Protein AF-A0A0G1S590-F1 (afdb_monomer)

Radius of gyration: 25.05 Å; Cα contacts (8 Å, |Δi|>4): 47; chains: 1; bounding box: 56×20×72 Å

InterPro domains:
  IPR013249 RNA polymerase sigma factor 70, region 4 type 2 [PF08281] (38-86)
  IPR013324 RNA polymerase sigma factor, region 3/4-like [SSF88659] (8-95)
  IPR014284 RNA polymerase sigma-70-like domain [TIGR02937] (15-93)
  IPR036388 Winged helix-like DNA-binding domain superfamily [G3DSA:1.10.10.10] (7-94)

Nearest PDB structures (foldseek):
  3hug-assembly6_A  TM=9.167E-01  e=1.338E-03  Mycobacterium tuberculosis H37Rv
  8z6g-assembly3_F  TM=8.440E-01  e=7.889E-04  Pseudomonas aeruginosa
  3hug-assembly6_K  TM=9.216E-01  e=1.794E-03  Mycobacterium tuberculosis H37Rv
  3hug-assembly4_M  TM=8.611E-01  e=1.596E-03  Mycobacterium tuberculosis H37Rv
  6kon-assembly1_F  TM=5.807E-01  e=4.329E-03  Mycobacterium tuberculosis H37Rv

pLDDT: mean 7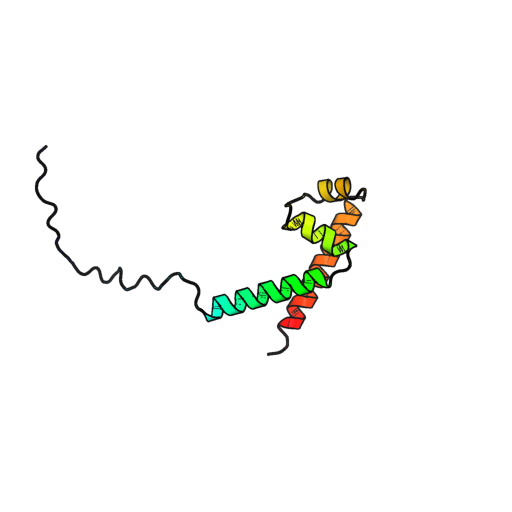8.67, std 21.0, range [36.34, 98.19]

Structure (mmCIF, N/CA/C/O backbone):
data_AF-A0A0G1S590-F1
#
_entry.id   AF-A0A0G1S590-F1
#
loop_
_atom_site.group_PDB
_atom_site.id
_atom_site.type_symbol
_atom_site.label_atom_id
_atom_site.label_alt_id
_atom_site.label_comp_id
_atom_site.label_asym_id
_atom_site.label_entity_id
_atom_site.label_seq_id
_atom_site.pdbx_PDB_ins_code
_atom_site.Cartn_x
_atom_site.Cartn_y
_atom_site.Cartn_z
_atom_site.occupancy
_atom_site.B_iso_or_equiv
_atom_site.auth_seq_id
_atom_site.auth_comp_id
_atom_site.auth_asym_id
_atom_site.auth_atom_id
_atom_site.pdbx_PDB_model_num
ATOM 1 N N . MET A 1 1 ? -34.871 -11.242 -53.975 1.00 44.28 1 MET A N 1
ATOM 2 C CA . MET A 1 1 ? -33.703 -12.148 -54.026 1.00 44.28 1 MET A CA 1
ATOM 3 C C . MET A 1 1 ? -33.570 -12.660 -55.448 1.00 44.28 1 MET A C 1
ATOM 5 O O . MET A 1 1 ? -34.558 -13.173 -55.960 1.00 44.28 1 MET A O 1
ATOM 9 N N . PRO A 1 2 ? -32.424 -12.416 -56.100 1.00 42.44 2 PRO A N 1
ATOM 10 C CA . PRO A 1 2 ? -31.388 -13.449 -56.113 1.00 42.44 2 PRO A CA 1
ATOM 11 C C . PRO A 1 2 ? -29.983 -12.915 -55.785 1.00 42.44 2 PRO A C 1
ATOM 13 O O . PRO A 1 2 ? -29.614 -11.802 -56.145 1.00 42.44 2 PRO A O 1
ATOM 16 N N . PHE A 1 3 ? -29.219 -13.751 -55.086 1.00 47.12 3 PHE A N 1
ATOM 17 C CA . PHE A 1 3 ? -27.796 -13.591 -54.808 1.00 47.12 3 PHE A CA 1
ATOM 18 C C . PHE A 1 3 ? -26.987 -13.958 -56.057 1.00 47.12 3 PHE A C 1
ATOM 20 O O . PHE A 1 3 ? -27.242 -14.998 -56.665 1.00 47.12 3 PHE A O 1
ATOM 27 N N . SER A 1 4 ? -25.997 -13.153 -56.437 1.00 49.03 4 SER A N 1
ATOM 28 C CA . SER A 1 4 ? -24.989 -13.552 -57.423 1.00 49.03 4 SER A CA 1
ATOM 29 C C . SER A 1 4 ? -23.672 -12.826 -57.167 1.00 49.03 4 SER A C 1
ATOM 31 O O . SER A 1 4 ? -23.588 -11.615 -57.318 1.00 49.03 4 SER A O 1
ATOM 33 N N . LYS A 1 5 ? -22.680 -13.641 -56.781 1.00 46.84 5 LYS A N 1
ATOM 34 C CA . LYS A 1 5 ? -21.226 -13.436 -56.838 1.00 46.84 5 LYS A CA 1
ATOM 35 C C . LYS A 1 5 ? -20.654 -12.205 -56.129 1.00 46.84 5 LYS A C 1
ATOM 37 O O . LYS A 1 5 ? -20.511 -11.137 -56.705 1.00 46.84 5 LYS A O 1
ATOM 42 N N . PHE A 1 6 ? -20.172 -12.437 -54.909 1.00 43.62 6 PHE A N 1
ATOM 43 C CA . PHE A 1 6 ? -18.976 -11.747 -54.433 1.00 43.62 6 PHE A CA 1
ATOM 44 C C . PHE A 1 6 ? -17.796 -12.273 -55.254 1.00 43.62 6 PHE A C 1
ATOM 46 O O . PHE A 1 6 ? -17.335 -13.396 -55.048 1.00 43.62 6 PHE A O 1
ATOM 53 N N . GLU A 1 7 ? -17.387 -11.497 -56.252 1.00 47.88 7 GLU A N 1
ATOM 54 C CA . GLU A 1 7 ? -16.084 -11.654 -56.882 1.00 47.88 7 GLU A CA 1
ATOM 55 C C . GLU A 1 7 ? -15.015 -11.307 -55.847 1.00 47.88 7 GLU A C 1
ATOM 57 O O . GLU A 1 7 ? -14.955 -10.197 -55.319 1.00 47.88 7 GLU A O 1
ATOM 62 N N . ASN A 1 8 ? -14.227 -12.330 -55.525 1.00 52.91 8 ASN A N 1
ATOM 63 C CA . ASN A 1 8 ? -12.942 -12.247 -54.857 1.00 52.91 8 ASN A CA 1
ATOM 64 C C . ASN A 1 8 ? -11.990 -11.457 -55.762 1.00 52.91 8 ASN A C 1
ATOM 66 O O . ASN A 1 8 ? -11.268 -12.047 -56.560 1.00 52.91 8 ASN A O 1
ATOM 70 N N . ASP A 1 9 ? -12.056 -10.132 -55.686 1.00 43.12 9 ASP A N 1
ATOM 71 C CA . ASP A 1 9 ? -11.043 -9.258 -56.264 1.00 43.12 9 ASP A CA 1
ATOM 72 C C . ASP A 1 9 ? -10.027 -9.009 -55.146 1.00 43.12 9 ASP A C 1
ATOM 74 O O . ASP A 1 9 ? -10.201 -8.133 -54.293 1.00 43.12 9 ASP A O 1
ATOM 78 N N . GLU A 1 10 ? -9.023 -9.889 -55.118 1.00 50.97 10 GLU A N 1
ATOM 79 C CA . GLU A 1 10 ? -7.756 -9.777 -54.395 1.00 50.97 10 GLU A CA 1
ATOM 80 C C . GLU A 1 10 ? -7.086 -8.455 -54.768 1.00 50.97 10 GLU A C 1
ATOM 82 O O . GLU A 1 10 ? -6.169 -8.372 -55.579 1.00 50.97 10 GLU A O 1
ATOM 87 N N . ARG A 1 11 ? -7.590 -7.371 -54.193 1.00 42.62 11 ARG A N 1
ATOM 88 C CA . ARG 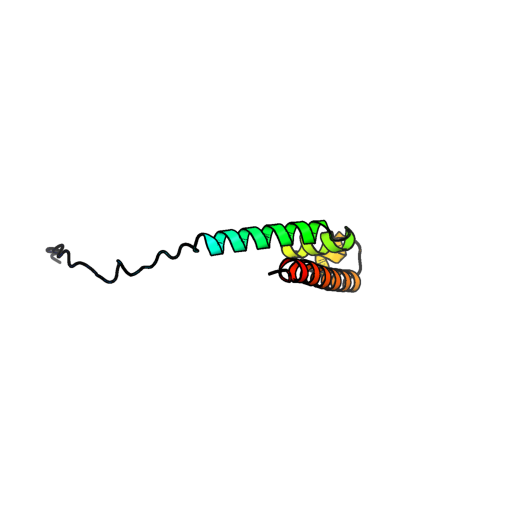A 1 11 ? -6.871 -6.115 -54.136 1.00 42.62 11 ARG A CA 1
ATOM 89 C C . ARG A 1 11 ? -6.062 -6.199 -52.872 1.00 42.62 11 ARG A C 1
ATOM 91 O O . ARG A 1 11 ? -6.624 -6.080 -51.782 1.00 42.62 11 ARG A O 1
ATOM 98 N N . ASP A 1 12 ? -4.768 -6.457 -53.060 1.00 48.59 12 ASP A N 1
ATOM 99 C CA . ASP A 1 12 ? -3.707 -6.043 -52.151 1.00 48.59 12 ASP A CA 1
ATOM 100 C C . ASP A 1 12 ? -4.205 -4.840 -51.365 1.00 48.59 12 ASP A C 1
ATOM 102 O O . ASP A 1 12 ? -4.427 -3.761 -51.919 1.00 48.59 12 ASP A O 1
ATOM 106 N N . ASN A 1 13 ? -4.517 -5.071 -50.096 1.00 45.34 13 ASN A N 1
ATOM 107 C CA . ASN A 1 13 ? -4.942 -4.024 -49.202 1.00 45.34 13 ASN A CA 1
ATOM 108 C C . ASN A 1 13 ? -3.652 -3.589 -48.504 1.00 45.34 13 ASN A C 1
ATOM 110 O O . ASN A 1 13 ? -3.318 -4.175 -47.470 1.00 45.34 13 ASN A O 1
ATOM 114 N N . PRO A 1 14 ? -2.908 -2.585 -49.020 1.00 50.34 14 PRO A N 1
ATOM 115 C CA . PRO A 1 14 ? -1.643 -2.139 -48.425 1.00 50.34 14 PRO A CA 1
ATOM 116 C C . PRO A 1 14 ? -1.860 -1.489 -47.046 1.00 50.34 14 PRO A C 1
ATOM 118 O O . PRO A 1 14 ? -0.943 -0.958 -46.437 1.00 50.34 14 PRO A O 1
ATOM 121 N N . PHE A 1 15 ? -3.101 -1.507 -46.556 1.00 40.56 15 PHE A N 1
ATOM 122 C CA . PHE A 1 15 ? -3.510 -1.087 -45.231 1.00 40.56 15 PHE A CA 1
ATOM 123 C C . PHE A 1 15 ? -3.370 -2.195 -44.172 1.00 40.56 15 PHE A C 1
ATOM 125 O O . PHE A 1 15 ? -3.331 -1.887 -42.984 1.00 40.56 15 PHE A O 1
ATOM 132 N N . LEU A 1 16 ? -3.294 -3.474 -44.572 1.00 44.56 16 LEU A N 1
ATOM 133 C CA . LEU A 1 16 ? -3.112 -4.596 -43.639 1.00 44.56 16 LEU A CA 1
ATOM 134 C C . LEU A 1 16 ? -1.636 -4.873 -43.309 1.00 44.56 16 LEU A C 1
ATOM 136 O O . LEU A 1 16 ? -1.363 -5.415 -42.243 1.00 44.56 16 LEU A O 1
ATOM 140 N N . GLU A 1 17 ? -0.689 -4.451 -44.154 1.00 47.78 17 GLU A N 1
ATOM 141 C CA . GLU A 1 17 ? 0.756 -4.536 -43.862 1.00 47.78 17 GLU A CA 1
ATOM 142 C C . GLU A 1 17 ? 1.229 -3.494 -42.836 1.00 47.78 17 GLU A C 1
ATOM 144 O O . GLU A 1 17 ? 2.258 -3.677 -42.192 1.00 47.78 17 GLU A O 1
ATOM 149 N N . THR A 1 18 ? 0.463 -2.418 -42.630 1.00 46.88 18 THR A N 1
ATOM 150 C CA . THR A 1 18 ? 0.801 -1.329 -41.696 1.00 46.88 18 THR A CA 1
ATOM 151 C C . THR A 1 18 ? 0.176 -1.498 -40.314 1.00 46.88 18 THR A C 1
ATOM 153 O O . THR A 1 18 ? 0.282 -0.601 -39.473 1.00 46.88 18 THR A O 1
ATOM 156 N N . LEU A 1 19 ? -0.466 -2.638 -40.041 1.00 48.84 19 LEU A N 1
ATOM 157 C CA . LEU A 1 19 ? -0.775 -3.043 -38.674 1.00 48.84 19 LEU A CA 1
ATOM 158 C C . LEU A 1 19 ? 0.528 -3.516 -38.030 1.00 48.84 19 LEU A C 1
ATOM 160 O O . LEU A 1 19 ? 0.772 -4.710 -37.881 1.00 48.84 19 LEU A O 1
ATOM 164 N N . ALA A 1 20 ? 1.375 -2.539 -37.694 1.00 49.19 20 ALA A N 1
ATOM 165 C CA . ALA A 1 20 ? 2.483 -2.707 -36.778 1.00 49.19 20 ALA A CA 1
ATOM 166 C C . ALA A 1 20 ? 1.993 -3.562 -35.610 1.00 49.19 20 ALA A C 1
ATOM 168 O O . ALA A 1 20 ? 0.991 -3.237 -34.967 1.00 49.19 20 ALA A O 1
ATOM 169 N N . ASP A 1 21 ? 2.669 -4.691 -35.437 1.00 50.25 21 ASP A N 1
ATOM 170 C CA . ASP A 1 21 ? 2.454 -5.663 -34.383 1.00 50.25 21 ASP A CA 1
ATOM 171 C C . ASP A 1 21 ? 2.187 -4.918 -33.067 1.00 50.25 21 ASP A C 1
ATOM 173 O O . ASP A 1 21 ? 3.053 -4.223 -32.542 1.00 50.25 21 ASP A O 1
ATOM 177 N N . VAL A 1 22 ? 0.952 -4.997 -32.561 1.00 55.22 22 VAL A N 1
ATOM 178 C CA . VAL A 1 22 ? 0.543 -4.361 -31.292 1.00 55.22 22 VAL A CA 1
ATOM 179 C C . VAL A 1 22 ? 1.140 -5.128 -30.099 1.00 55.22 22 VAL A C 1
ATOM 181 O O . VAL A 1 22 ? 0.795 -4.881 -28.941 1.00 55.22 22 VAL A O 1
ATOM 184 N N . SER A 1 23 ? 2.031 -6.088 -30.362 1.00 60.06 23 SER A N 1
ATOM 185 C CA . SER A 1 23 ? 2.834 -6.724 -29.336 1.00 60.06 23 SER A CA 1
ATOM 186 C C . SER A 1 23 ? 3.849 -5.724 -28.781 1.00 60.06 23 SER A C 1
ATOM 188 O O . SER A 1 23 ? 4.590 -5.109 -29.550 1.00 60.06 23 SER A O 1
ATOM 190 N N . PRO A 1 24 ? 3.915 -5.560 -27.448 1.00 54.91 24 PRO A N 1
ATOM 191 C CA . PRO A 1 24 ? 4.947 -4.742 -26.826 1.00 54.91 24 PRO A CA 1
ATOM 192 C C . PRO A 1 24 ? 6.326 -5.213 -27.288 1.00 54.91 24 PRO A C 1
ATOM 194 O O . PRO A 1 24 ? 6.586 -6.422 -27.335 1.00 54.91 24 PRO A O 1
ATOM 197 N N . LEU A 1 25 ? 7.200 -4.265 -27.631 1.00 64.06 25 LEU A N 1
ATOM 198 C CA . LEU A 1 25 ? 8.547 -4.591 -28.090 1.00 64.06 25 LEU A CA 1
ATOM 199 C C . LEU A 1 25 ? 9.284 -5.401 -27.002 1.00 64.06 25 LEU A C 1
ATOM 201 O O . LEU A 1 25 ? 9.025 -5.209 -25.809 1.00 64.06 25 LEU A O 1
ATOM 205 N N . PRO A 1 26 ? 10.220 -6.296 -27.371 1.00 64.06 26 PRO A N 1
ATOM 206 C CA . PRO A 1 26 ? 10.975 -7.101 -26.407 1.00 64.06 26 PRO A CA 1
ATOM 207 C C . PRO A 1 26 ? 11.607 -6.279 -25.273 1.00 64.06 26 PRO A C 1
ATOM 209 O O . PRO A 1 26 ? 11.612 -6.718 -24.121 1.00 64.06 26 PRO A O 1
ATOM 212 N N . ASP A 1 27 ? 12.063 -5.066 -25.586 1.00 61.00 27 ASP A N 1
ATOM 213 C CA . ASP A 1 27 ? 12.639 -4.127 -24.622 1.00 61.00 27 ASP A CA 1
ATOM 214 C C . ASP A 1 27 ? 11.594 -3.634 -23.609 1.00 61.00 27 ASP A C 1
ATOM 216 O O . ASP A 1 27 ? 11.824 -3.702 -22.401 1.00 61.00 27 ASP A O 1
ATOM 220 N N . GLU A 1 28 ? 10.392 -3.269 -24.066 1.00 64.62 28 GLU A N 1
ATOM 221 C CA . GLU A 1 28 ? 9.273 -2.881 -23.196 1.00 64.62 28 GLU A CA 1
ATOM 222 C C . GLU A 1 28 ? 8.829 -4.040 -22.292 1.00 64.62 28 GLU A C 1
ATOM 224 O O . GLU A 1 28 ? 8.472 -3.843 -21.128 1.00 64.62 28 GLU A O 1
ATOM 229 N N . LEU A 1 29 ? 8.861 -5.275 -22.804 1.00 67.56 29 LEU A N 1
ATOM 230 C CA . LEU A 1 29 ? 8.551 -6.466 -22.015 1.00 67.56 29 LEU A CA 1
ATOM 231 C C . LEU A 1 29 ? 9.583 -6.675 -20.896 1.00 67.56 29 LEU A C 1
ATOM 233 O O . LEU A 1 29 ? 9.220 -6.984 -19.759 1.00 67.56 29 LEU A O 1
ATOM 237 N N . SER A 1 30 ? 10.864 -6.487 -21.217 1.00 67.94 30 SER A N 1
ATOM 238 C CA . SER A 1 30 ? 11.982 -6.635 -20.284 1.00 67.94 30 SER A CA 1
ATOM 239 C C . SER A 1 30 ? 11.952 -5.564 -19.189 1.00 67.94 30 SER A C 1
ATOM 241 O O . SER A 1 30 ? 12.037 -5.887 -18.001 1.00 67.94 30 SER A O 1
ATOM 243 N N . GLU A 1 31 ? 11.710 -4.304 -19.559 1.00 74.19 31 GLU A N 1
ATOM 244 C CA . GLU A 1 31 ? 11.541 -3.194 -18.615 1.00 74.19 31 GLU A CA 1
ATOM 245 C C . GLU A 1 31 ? 10.358 -3.420 -17.668 1.00 74.19 31 GLU A C 1
ATOM 247 O O . GLU A 1 31 ? 10.480 -3.254 -16.449 1.00 74.19 31 GLU A O 1
ATOM 252 N N . ARG A 1 32 ? 9.212 -3.865 -18.201 1.00 74.06 32 ARG A N 1
ATOM 253 C CA . ARG A 1 32 ? 8.036 -4.207 -17.388 1.00 74.06 32 ARG A CA 1
ATOM 254 C C . ARG A 1 32 ? 8.330 -5.337 -16.408 1.00 74.06 32 ARG A C 1
ATOM 256 O O . ARG A 1 32 ? 7.934 -5.245 -15.245 1.00 74.06 32 ARG A O 1
ATOM 263 N N . ASN A 1 33 ? 9.038 -6.377 -16.841 1.00 80.94 33 ASN A N 1
ATOM 264 C CA . ASN A 1 33 ? 9.432 -7.481 -15.966 1.00 80.94 33 ASN A CA 1
ATOM 265 C C . ASN A 1 33 ? 10.389 -7.008 -14.859 1.00 80.94 33 ASN A C 1
ATOM 267 O O . ASN A 1 33 ? 10.215 -7.384 -13.696 1.00 80.94 33 ASN A O 1
ATOM 271 N N . GLY A 1 34 ? 11.336 -6.124 -15.187 1.00 85.75 34 GLY A N 1
ATOM 272 C CA . GLY A 1 34 ? 12.232 -5.493 -14.216 1.00 85.75 34 GLY A CA 1
ATOM 273 C C . GLY A 1 34 ? 11.484 -4.656 -13.174 1.00 85.75 34 GLY A C 1
ATOM 274 O O . GLY A 1 34 ? 11.725 -4.796 -11.973 1.00 85.75 34 GLY A O 1
ATOM 275 N N . LEU A 1 35 ? 10.511 -3.848 -13.609 1.00 85.88 35 LEU A N 1
ATOM 276 C CA . LEU A 1 35 ? 9.638 -3.065 -12.727 1.00 85.88 35 LEU A CA 1
ATOM 277 C C . LEU A 1 35 ? 8.854 -3.942 -11.749 1.00 85.88 35 LEU A C 1
ATOM 279 O O . LEU A 1 35 ? 8.798 -3.643 -10.554 1.00 85.88 35 LEU A O 1
ATOM 283 N N . VAL A 1 36 ? 8.245 -5.020 -12.249 1.00 88.06 36 VAL A N 1
ATOM 284 C CA . VAL A 1 36 ? 7.461 -5.952 -11.427 1.00 88.06 36 VAL A CA 1
ATOM 285 C C . VAL A 1 36 ? 8.348 -6.621 -10.377 1.00 88.06 36 VAL A C 1
ATOM 287 O O . VAL A 1 36 ? 7.972 -6.663 -9.205 1.00 88.06 36 VAL A O 1
ATOM 290 N N . ALA A 1 37 ? 9.544 -7.074 -10.761 1.00 89.50 37 ALA A N 1
ATOM 291 C CA . ALA A 1 37 ? 10.500 -7.675 -9.834 1.00 89.50 37 ALA A CA 1
ATOM 292 C C . ALA A 1 37 ? 10.971 -6.677 -8.760 1.00 89.50 37 ALA A C 1
ATOM 294 O O . ALA A 1 37 ? 10.969 -6.996 -7.568 1.00 89.50 37 ALA A O 1
ATOM 295 N N . ALA A 1 38 ? 11.308 -5.445 -9.153 1.00 89.62 38 ALA A N 1
ATOM 296 C CA . ALA A 1 38 ? 11.708 -4.392 -8.220 1.00 89.62 38 ALA A CA 1
ATOM 297 C C . ALA A 1 38 ? 10.587 -4.044 -7.228 1.00 89.62 38 ALA A C 1
ATOM 299 O O . ALA A 1 38 ? 10.838 -3.886 -6.029 1.00 89.62 38 ALA A O 1
ATOM 300 N N . LEU A 1 39 ? 9.337 -3.972 -7.699 1.00 91.19 39 LEU A N 1
ATOM 301 C CA . LEU A 1 39 ? 8.179 -3.739 -6.841 1.00 91.19 39 LEU A CA 1
ATOM 302 C C . LEU A 1 39 ? 7.963 -4.895 -5.857 1.00 91.19 39 LEU A C 1
ATOM 304 O O . LEU A 1 39 ? 7.731 -4.636 -4.676 1.00 91.19 39 LEU A O 1
ATOM 308 N N . ALA A 1 40 ? 8.058 -6.146 -6.315 1.00 92.31 40 ALA A N 1
ATOM 309 C CA . ALA A 1 40 ? 7.913 -7.322 -5.460 1.00 92.31 40 ALA A CA 1
ATOM 310 C C . ALA A 1 40 ? 8.945 -7.309 -4.322 1.00 92.31 40 ALA A C 1
ATOM 312 O O . ALA A 1 40 ? 8.568 -7.365 -3.149 1.00 92.31 40 ALA A O 1
ATOM 313 N N . MET A 1 41 ? 10.224 -7.091 -4.648 1.00 93.75 41 MET A N 1
ATOM 314 C CA . MET A 1 41 ? 11.289 -6.955 -3.648 1.00 93.75 41 MET A CA 1
ATOM 315 C C . MET A 1 41 ? 11.035 -5.789 -2.682 1.00 93.75 41 MET A C 1
ATOM 317 O O . MET A 1 41 ? 11.219 -5.923 -1.471 1.00 93.75 41 MET A O 1
ATOM 321 N N . ALA A 1 42 ? 10.564 -4.642 -3.180 1.00 94.50 42 ALA A N 1
ATOM 322 C CA . ALA A 1 42 ? 10.251 -3.494 -2.333 1.00 94.50 42 ALA A CA 1
ATOM 323 C C . ALA A 1 42 ? 9.100 -3.786 -1.352 1.00 94.50 42 ALA A C 1
ATOM 325 O O . ALA A 1 42 ? 9.157 -3.374 -0.190 1.00 94.50 42 ALA A O 1
ATOM 326 N N . VAL A 1 43 ? 8.066 -4.514 -1.786 1.00 95.00 43 VAL A N 1
ATOM 327 C CA . VAL A 1 43 ? 6.952 -4.954 -0.928 1.00 95.00 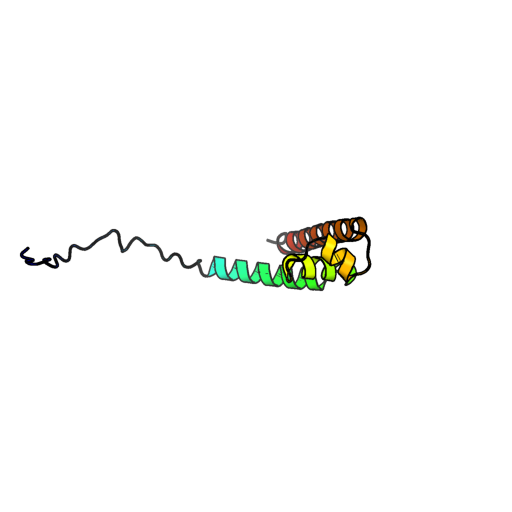43 VAL A CA 1
ATOM 328 C C . VAL A 1 43 ? 7.430 -5.970 0.114 1.00 95.00 43 VAL A C 1
ATOM 330 O O . VAL A 1 43 ? 7.045 -5.879 1.287 1.00 95.00 43 VAL A O 1
ATOM 333 N N . GLU A 1 44 ? 8.313 -6.891 -0.268 1.00 95.00 44 GLU A N 1
ATOM 334 C CA . GLU A 1 44 ? 8.957 -7.844 0.640 1.00 95.00 44 GLU A CA 1
ATOM 335 C C . GLU A 1 44 ? 9.920 -7.190 1.638 1.00 95.00 44 GLU A C 1
ATOM 337 O O . GLU A 1 44 ? 10.099 -7.706 2.740 1.00 95.00 44 GLU A O 1
ATOM 342 N N . ALA A 1 45 ? 10.483 -6.024 1.330 1.00 94.56 45 ALA A N 1
ATOM 343 C CA . ALA A 1 45 ? 11.309 -5.265 2.267 1.00 94.56 45 ALA A CA 1
ATOM 344 C C . ALA A 1 45 ? 10.482 -4.456 3.289 1.00 94.56 45 ALA A C 1
ATOM 346 O O . ALA A 1 45 ? 10.993 -4.056 4.339 1.00 94.56 45 ALA A O 1
ATOM 347 N N . LEU A 1 46 ? 9.189 -4.209 3.032 1.00 96.06 46 LEU A N 1
ATOM 348 C CA . LEU A 1 46 ? 8.330 -3.496 3.982 1.00 96.06 46 LEU A CA 1
ATOM 349 C C . LEU A 1 46 ? 8.172 -4.286 5.283 1.00 96.06 46 LEU A C 1
ATOM 351 O O . LEU A 1 46 ? 7.910 -5.488 5.262 1.00 96.06 46 LEU A O 1
ATOM 355 N N . SER A 1 47 ? 8.195 -3.594 6.429 1.00 96.81 47 SER A N 1
ATOM 356 C CA . SER A 1 47 ? 7.854 -4.232 7.709 1.00 96.81 47 SER A CA 1
ATOM 357 C C . SER A 1 47 ? 6.449 -4.867 7.654 1.00 96.81 47 SER A C 1
ATOM 359 O O . SER A 1 47 ? 5.564 -4.291 7.001 1.00 96.81 47 SER A O 1
ATOM 361 N N . PRO A 1 48 ? 6.189 -5.974 8.379 1.00 96.00 48 PRO A N 1
ATOM 362 C CA . PRO A 1 48 ? 4.953 -6.755 8.242 1.00 96.00 48 PRO A CA 1
ATOM 363 C C . PRO A 1 48 ? 3.663 -5.929 8.340 1.00 96.00 48 PRO A C 1
ATOM 365 O O . PRO A 1 48 ? 2.739 -6.109 7.551 1.00 96.00 48 PRO A O 1
ATOM 368 N N . LYS A 1 49 ? 3.626 -4.943 9.247 1.00 95.56 49 LYS A N 1
ATOM 369 C CA . LYS A 1 49 ? 2.476 -4.042 9.446 1.00 95.56 49 LYS A CA 1
ATOM 370 C C . LYS A 1 49 ? 2.126 -3.173 8.232 1.00 95.56 49 LYS A C 1
ATOM 372 O O . LYS A 1 49 ? 0.970 -2.798 8.075 1.00 95.56 49 LYS A O 1
ATOM 377 N N . TYR A 1 50 ? 3.105 -2.817 7.402 1.00 96.94 50 TYR A N 1
ATOM 378 C CA . TYR A 1 50 ? 2.888 -2.026 6.187 1.00 96.94 50 TYR A CA 1
ATOM 379 C C . TYR A 1 50 ? 2.563 -2.935 5.008 1.00 96.94 50 TYR A C 1
ATOM 381 O O . TYR A 1 50 ? 1.604 -2.670 4.286 1.00 96.94 50 TYR A O 1
ATOM 389 N N . ARG A 1 51 ? 3.309 -4.040 4.872 1.00 96.75 51 ARG A N 1
ATOM 390 C CA . ARG A 1 51 ? 3.090 -5.044 3.826 1.00 96.75 51 ARG A CA 1
ATOM 391 C C . ARG A 1 51 ? 1.660 -5.569 3.845 1.00 96.75 51 ARG A C 1
ATOM 393 O O . ARG A 1 51 ? 1.000 -5.561 2.816 1.00 96.75 51 ARG A O 1
ATOM 400 N N . LYS A 1 52 ? 1.156 -5.940 5.026 1.00 96.06 52 LYS A N 1
ATOM 401 C CA . LYS A 1 52 ? -0.192 -6.501 5.186 1.00 96.06 52 LYS A CA 1
ATOM 402 C C . LYS A 1 52 ? -1.284 -5.559 4.673 1.00 96.06 52 LYS A C 1
ATOM 404 O O . LYS A 1 52 ? -2.180 -5.993 3.966 1.00 96.06 52 LYS A O 1
ATOM 409 N N . VAL A 1 53 ? -1.173 -4.261 4.963 1.00 96.75 53 VAL A N 1
ATOM 410 C CA . VAL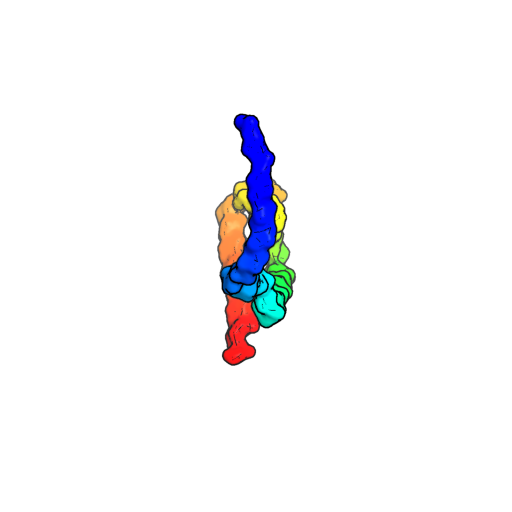 A 1 53 ? -2.141 -3.253 4.495 1.00 96.75 53 VAL A CA 1
ATOM 411 C C . VAL A 1 53 ? -2.071 -3.060 2.977 1.00 96.75 53 VAL A C 1
ATOM 413 O O . VAL A 1 53 ? -3.102 -2.847 2.349 1.00 96.75 53 VAL A O 1
ATOM 416 N N . VAL A 1 54 ? -0.879 -3.134 2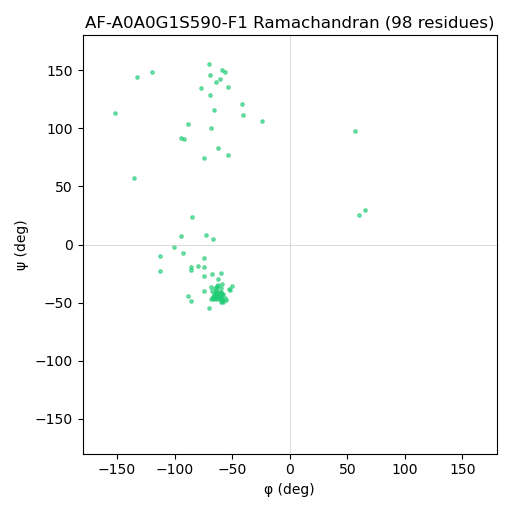.375 1.00 95.94 54 VAL A N 1
ATOM 417 C CA . VAL A 1 54 ? -0.714 -3.040 0.914 1.00 95.94 54 VAL A CA 1
ATOM 418 C C . VAL A 1 54 ? -1.299 -4.267 0.216 1.00 95.94 54 VAL A C 1
ATOM 420 O O . VAL A 1 54 ? -2.054 -4.099 -0.738 1.00 95.94 54 VAL A O 1
ATOM 423 N N . LEU A 1 55 ? -0.999 -5.472 0.712 1.00 95.06 55 LEU A N 1
ATOM 424 C CA . LEU A 1 55 ? -1.493 -6.728 0.143 1.00 95.06 55 LEU A CA 1
ATOM 425 C C . LEU A 1 55 ? -3.016 -6.837 0.237 1.00 95.06 55 LEU A C 1
ATOM 427 O O . LEU A 1 55 ? -3.655 -7.080 -0.774 1.00 95.06 55 LEU A O 1
ATOM 431 N N . LEU A 1 56 ? -3.617 -6.538 1.392 1.00 95.69 56 LEU A N 1
ATOM 432 C CA . LEU A 1 56 ? -5.080 -6.554 1.515 1.00 95.69 56 LEU A CA 1
ATOM 433 C C . LEU A 1 56 ? -5.747 -5.519 0.595 1.00 95.69 56 LEU A C 1
ATOM 435 O O . LEU A 1 56 ? -6.834 -5.742 0.075 1.00 95.69 56 LEU A O 1
ATOM 439 N N . ARG A 1 57 ? -5.102 -4.363 0.384 1.00 95.19 57 ARG A N 1
ATOM 440 C CA . ARG A 1 57 ? -5.662 -3.288 -0.442 1.00 95.19 57 ARG A CA 1
ATOM 441 C C . ARG A 1 57 ? -5.611 -3.591 -1.939 1.00 95.19 57 ARG A C 1
ATOM 443 O O . ARG A 1 57 ? -6.538 -3.202 -2.641 1.00 95.19 57 ARG A O 1
ATOM 450 N N . HIS A 1 58 ? -4.520 -4.184 -2.419 1.00 90.06 58 HIS A N 1
ATOM 451 C CA . HIS A 1 58 ? -4.250 -4.347 -3.857 1.00 90.06 58 HIS A CA 1
ATOM 452 C C . HIS A 1 58 ? -4.279 -5.794 -4.344 1.00 90.06 58 HIS A C 1
ATOM 454 O O . HIS A 1 58 ? -4.463 -6.010 -5.533 1.00 90.06 58 HIS A O 1
ATOM 460 N N . GLY A 1 59 ? -4.069 -6.765 -3.458 1.00 83.81 59 GLY A N 1
ATOM 461 C CA . GLY A 1 59 ? -4.214 -8.189 -3.761 1.00 83.81 59 GLY A CA 1
ATOM 462 C C . GLY A 1 59 ? -5.655 -8.652 -3.581 1.00 83.81 59 GLY A C 1
ATOM 463 O O . GLY A 1 59 ? -6.220 -9.249 -4.489 1.00 83.81 59 GLY A O 1
ATOM 464 N N . ASP A 1 60 ? -6.262 -8.306 -2.443 1.00 85.31 60 ASP A N 1
ATOM 465 C CA . ASP A 1 60 ? -7.612 -8.769 -2.085 1.00 85.31 60 ASP A CA 1
ATOM 466 C C . ASP A 1 60 ? -8.712 -7.717 -2.337 1.00 85.31 60 ASP A C 1
ATOM 468 O O . ASP A 1 60 ? -9.893 -7.981 -2.127 1.00 85.31 60 ASP A O 1
ATOM 472 N N . ASN A 1 61 ? -8.344 -6.513 -2.794 1.00 90.12 61 ASN A N 1
ATOM 473 C CA . ASN A 1 61 ? -9.238 -5.376 -3.066 1.00 90.12 61 ASN A CA 1
ATOM 474 C C . ASN A 1 61 ? -10.044 -4.844 -1.862 1.00 90.12 61 ASN A C 1
ATOM 476 O O . ASN A 1 61 ? -11.075 -4.189 -2.040 1.00 90.12 61 ASN A O 1
ATOM 480 N N . PHE A 1 62 ? -9.565 -5.032 -0.630 1.00 94.81 62 PHE A N 1
ATOM 481 C CA . PHE A 1 62 ? -10.294 -4.581 0.556 1.00 94.81 62 PHE A CA 1
ATOM 482 C C . PHE A 1 62 ? -10.332 -3.045 0.665 1.00 94.81 62 PHE A C 1
ATOM 484 O O . PHE A 1 62 ? -9.384 -2.298 0.360 1.00 94.81 62 PHE A O 1
ATOM 491 N N . THR A 1 63 ? -11.435 -2.530 1.196 1.00 97.38 63 THR A N 1
ATOM 492 C CA . THR A 1 63 ? -11.539 -1.145 1.649 1.00 97.38 63 THR A CA 1
ATOM 493 C C . THR A 1 63 ? -10.709 -0.920 2.914 1.00 97.38 63 THR A C 1
ATOM 495 O O . THR A 1 63 ? -10.472 -1.824 3.707 1.00 97.38 63 THR A O 1
ATOM 498 N N . PHE A 1 64 ? -10.287 0.322 3.180 1.00 97.00 64 PHE A N 1
ATOM 499 C CA . PHE A 1 64 ? -9.582 0.621 4.437 1.00 97.00 64 PHE A CA 1
ATOM 500 C C . PHE A 1 64 ? -10.411 0.309 5.691 1.00 97.00 64 PHE A C 1
ATOM 502 O O . PHE A 1 64 ? -9.832 0.105 6.756 1.00 97.00 64 PHE A O 1
ATOM 509 N N . ARG A 1 65 ? -11.745 0.305 5.566 1.00 97.25 65 ARG A N 1
ATOM 510 C CA . ARG A 1 65 ? -12.661 -0.073 6.641 1.00 97.25 65 ARG A CA 1
ATOM 511 C C . ARG A 1 65 ? -12.578 -1.576 6.905 1.00 97.25 65 ARG A C 1
ATOM 513 O O . ARG A 1 65 ? -12.244 -1.940 8.023 1.00 97.25 65 ARG A O 1
ATOM 520 N N . GLU A 1 66 ? -12.762 -2.404 5.877 1.00 97.44 66 GLU A N 1
ATOM 521 C CA . GLU A 1 66 ? -12.668 -3.871 5.983 1.00 97.44 66 GLU A CA 1
ATOM 522 C C . GLU A 1 66 ? -11.283 -4.320 6.459 1.00 97.44 66 GLU A C 1
ATOM 524 O O . GLU A 1 66 ? -11.171 -5.227 7.275 1.00 97.44 66 GLU A O 1
ATOM 529 N N . ILE A 1 67 ? -10.214 -3.642 6.024 1.00 97.00 67 ILE A N 1
ATOM 530 C CA . ILE A 1 67 ? -8.858 -3.897 6.534 1.00 97.00 67 ILE A CA 1
ATOM 531 C C . ILE A 1 67 ? -8.775 -3.600 8.037 1.00 97.00 67 ILE A C 1
ATOM 533 O O . ILE A 1 67 ? -8.175 -4.368 8.782 1.00 97.00 67 ILE A O 1
ATOM 537 N N . GLY A 1 68 ? -9.347 -2.481 8.490 1.00 97.25 68 GLY A N 1
ATOM 538 C CA . GLY A 1 68 ? -9.371 -2.127 9.910 1.00 97.25 68 GLY A CA 1
ATOM 539 C C . GLY A 1 68 ? -10.155 -3.139 10.739 1.00 97.25 68 GLY A C 1
ATOM 540 O O . GLY A 1 68 ? -9.667 -3.592 11.768 1.00 97.25 68 GLY A O 1
ATOM 541 N N . GLU A 1 69 ? -11.323 -3.551 10.252 1.00 97.25 69 GLU A N 1
ATOM 542 C CA . GLU A 1 69 ? -12.172 -4.564 10.885 1.00 97.25 69 GLU A CA 1
ATOM 543 C C . GLU A 1 69 ? -11.477 -5.935 10.936 1.00 97.25 69 GLU A C 1
ATOM 545 O O . GLU A 1 69 ? -11.409 -6.544 12.000 1.00 97.25 69 GLU A O 1
ATOM 550 N N . SER A 1 70 ? -10.862 -6.376 9.834 1.00 95.12 70 SER A N 1
ATOM 551 C CA . SER A 1 70 ? -10.117 -7.641 9.747 1.00 95.12 70 SER A CA 1
ATOM 552 C C . SER A 1 70 ? -8.892 -7.682 10.668 1.00 95.12 70 SER A C 1
ATOM 554 O O . SER A 1 70 ? -8.561 -8.730 11.223 1.00 95.12 70 SER A O 1
ATOM 556 N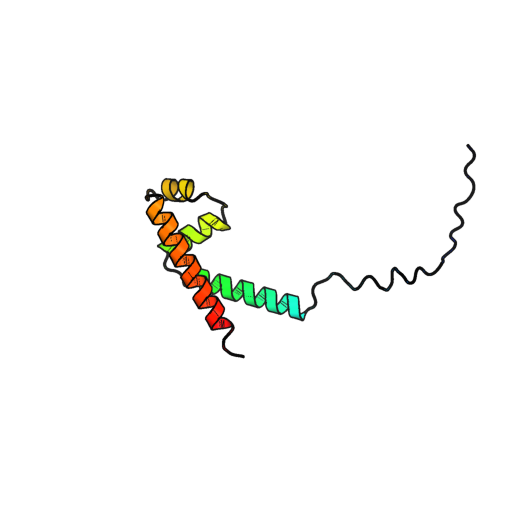 N . LEU A 1 71 ? -8.209 -6.547 10.845 1.00 94.69 71 LEU A N 1
ATOM 557 C CA . LEU A 1 71 ? -7.013 -6.448 11.686 1.00 94.69 71 LEU A CA 1
ATOM 558 C C . LEU A 1 71 ? -7.311 -6.034 13.136 1.00 94.69 71 LEU A C 1
ATOM 560 O O . LEU A 1 71 ? -6.389 -6.031 13.949 1.00 94.69 71 LEU A O 1
ATOM 564 N N . GLY A 1 72 ? -8.554 -5.672 13.466 1.00 96.62 72 GLY A N 1
ATOM 565 C CA . GLY A 1 72 ? -8.913 -5.118 14.775 1.00 96.62 72 GLY A CA 1
ATOM 566 C C . GLY A 1 72 ? -8.271 -3.754 15.055 1.00 96.62 72 GLY A C 1
ATOM 567 O O . GLY A 1 72 ? -7.984 -3.421 16.204 1.00 96.62 72 GLY A O 1
ATOM 568 N N . GLU A 1 73 ? -8.005 -2.962 14.013 1.00 96.69 73 GLU A N 1
ATOM 569 C CA . GLU A 1 73 ? -7.299 -1.687 14.112 1.00 96.69 73 GLU A CA 1
ATOM 570 C C . GLU A 1 73 ? -8.139 -0.492 13.629 1.00 96.69 73 GLU A C 1
ATOM 572 O O . GLU A 1 73 ? -8.905 -0.601 12.669 1.00 96.69 73 GLU A O 1
ATOM 577 N N . PRO A 1 74 ? -7.952 0.710 14.210 1.00 97.94 74 PRO A N 1
ATOM 578 C CA . PRO A 1 74 ? -8.676 1.900 13.777 1.00 97.94 74 PRO A CA 1
ATOM 579 C C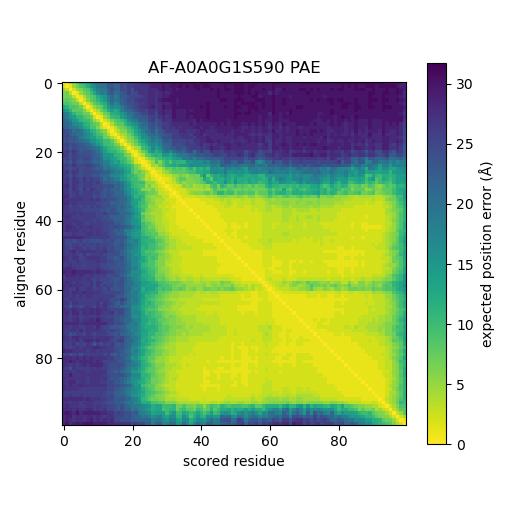 . PRO A 1 74 ? -8.423 2.277 12.310 1.00 97.94 74 PRO A C 1
ATOM 581 O O . PRO A 1 74 ? -7.285 2.286 11.834 1.00 97.94 74 PRO A O 1
ATOM 584 N N . LEU A 1 75 ? -9.467 2.753 11.623 1.00 97.62 75 LEU A N 1
ATOM 585 C CA . LEU A 1 75 ? -9.394 3.219 10.230 1.00 97.62 75 LEU A CA 1
ATOM 586 C C . LEU A 1 75 ? -8.284 4.262 9.993 1.00 97.62 75 LEU A C 1
ATOM 588 O O . LEU A 1 75 ? -7.620 4.251 8.953 1.00 97.62 75 LEU A O 1
ATOM 592 N N . HIS A 1 76 ? -8.065 5.172 10.948 1.00 96.88 76 HIS A N 1
ATOM 593 C CA . HIS A 1 76 ? -7.014 6.188 10.840 1.00 96.88 76 HIS A CA 1
ATOM 594 C C . HIS A 1 76 ? -5.610 5.556 10.822 1.00 96.88 76 HIS A C 1
ATOM 596 O O . HIS A 1 76 ? -4.738 6.001 10.071 1.00 96.88 76 HIS A O 1
ATOM 602 N N . THR A 1 77 ? -5.409 4.489 11.601 1.00 97.50 77 THR A N 1
ATOM 603 C CA . THR A 1 77 ? -4.158 3.729 11.672 1.00 97.50 77 THR A CA 1
ATOM 604 C C . THR A 1 77 ? -3.886 3.052 10.341 1.00 97.50 77 THR A C 1
ATOM 606 O O . THR A 1 77 ? -2.786 3.193 9.805 1.00 97.50 77 THR A O 1
ATOM 609 N N . ILE A 1 78 ? -4.897 2.402 9.757 1.00 98.12 78 ILE A N 1
ATOM 610 C CA . ILE A 1 78 ? -4.787 1.751 8.447 1.00 98.12 78 ILE A CA 1
ATOM 611 C C . ILE A 1 78 ? -4.413 2.760 7.359 1.00 98.12 78 ILE A C 1
ATOM 613 O O . ILE A 1 78 ? -3.438 2.551 6.636 1.00 98.12 78 ILE A O 1
ATOM 617 N N . LYS A 1 79 ? -5.114 3.899 7.283 1.00 96.81 79 LYS A N 1
ATOM 618 C CA . LYS A 1 79 ? -4.807 4.962 6.309 1.00 96.81 79 LYS A CA 1
ATOM 619 C C . LYS A 1 79 ? -3.386 5.508 6.479 1.00 96.81 79 LYS A C 1
ATOM 621 O O . LYS A 1 79 ? -2.670 5.687 5.493 1.00 96.81 79 LYS A O 1
ATOM 626 N N . SER A 1 80 ? -2.956 5.742 7.721 1.00 98.19 80 SER A N 1
ATOM 627 C CA . SER A 1 80 ? -1.601 6.214 8.032 1.00 98.19 80 SER A CA 1
ATOM 628 C C . SER A 1 80 ? -0.533 5.190 7.634 1.00 98.19 80 SER A C 1
ATOM 630 O O . SER A 1 80 ? 0.453 5.543 6.983 1.00 98.19 80 SER A O 1
ATOM 632 N N . ARG A 1 81 ? -0.744 3.903 7.946 1.00 97.56 81 ARG A N 1
ATOM 633 C CA . ARG A 1 81 ? 0.150 2.806 7.546 1.00 97.56 81 ARG A CA 1
ATOM 634 C C . ARG A 1 81 ? 0.239 2.673 6.035 1.00 97.56 81 ARG A C 1
ATOM 636 O O . ARG A 1 81 ? 1.348 2.613 5.516 1.00 97.56 81 ARG A O 1
ATOM 643 N N . TYR A 1 82 ? -0.896 2.694 5.341 1.00 97.75 82 TYR A N 1
ATOM 644 C CA . TYR A 1 82 ? -0.938 2.631 3.885 1.00 97.75 82 TYR A CA 1
ATOM 645 C C . TYR A 1 82 ? -0.161 3.788 3.250 1.00 97.75 82 TYR A C 1
ATOM 647 O O . TYR A 1 82 ? 0.707 3.566 2.409 1.00 97.75 82 TYR A O 1
ATOM 655 N N . ARG A 1 83 ? -0.389 5.028 3.707 1.00 97.62 83 ARG A N 1
ATOM 656 C CA . ARG A 1 83 ? 0.350 6.200 3.214 1.00 97.62 83 ARG A CA 1
ATOM 657 C C . ARG A 1 83 ? 1.861 6.032 3.386 1.00 97.62 83 ARG A C 1
ATOM 659 O O . ARG A 1 83 ? 2.612 6.308 2.454 1.00 97.62 83 ARG A O 1
ATOM 666 N N . ARG A 1 84 ? 2.314 5.586 4.562 1.00 97.88 84 ARG A N 1
ATOM 667 C CA . ARG A 1 84 ? 3.744 5.346 4.830 1.00 97.88 84 ARG A CA 1
ATOM 668 C C . ARG A 1 84 ? 4.306 4.236 3.944 1.00 97.88 84 ARG A C 1
ATOM 670 O O . ARG A 1 84 ? 5.394 4.410 3.408 1.00 97.88 84 ARG A O 1
ATOM 677 N N . ALA A 1 85 ? 3.551 3.156 3.745 1.00 97.19 85 ALA A N 1
ATOM 678 C CA . ALA A 1 85 ? 3.928 2.063 2.857 1.00 97.19 85 ALA A CA 1
ATOM 679 C C . ALA A 1 85 ? 4.144 2.559 1.419 1.00 97.19 85 ALA A C 1
ATOM 681 O O . ALA A 1 85 ? 5.200 2.321 0.848 1.00 97.19 85 ALA A O 1
ATOM 682 N N . VAL A 1 86 ? 3.207 3.340 0.870 1.00 96.00 86 VAL A N 1
ATOM 683 C CA . VAL A 1 86 ? 3.333 3.917 -0.481 1.00 96.00 86 VAL A CA 1
ATOM 684 C C . VAL A 1 86 ? 4.563 4.822 -0.599 1.00 96.00 86 VAL A C 1
ATOM 686 O O . VAL A 1 86 ? 5.265 4.765 -1.602 1.00 96.00 86 VAL A O 1
ATOM 689 N N . ILE A 1 87 ? 4.863 5.637 0.418 1.00 96.12 87 ILE A N 1
ATOM 690 C CA . ILE A 1 87 ? 6.073 6.479 0.422 1.00 96.12 87 ILE A CA 1
ATOM 691 C C . ILE A 1 87 ? 7.343 5.617 0.402 1.00 96.12 87 ILE A C 1
ATOM 693 O O . ILE A 1 87 ? 8.274 5.932 -0.334 1.00 96.12 87 ILE A O 1
ATOM 697 N N . MET A 1 88 ? 7.388 4.541 1.190 1.00 94.62 88 MET A N 1
ATOM 698 C CA . MET A 1 88 ? 8.526 3.616 1.221 1.00 94.62 88 MET A CA 1
ATOM 699 C C . MET A 1 88 ? 8.714 2.905 -0.122 1.00 94.62 88 MET A C 1
ATOM 701 O O . MET A 1 88 ? 9.830 2.875 -0.629 1.00 94.62 88 MET A O 1
ATOM 705 N N . LEU A 1 89 ? 7.628 2.418 -0.729 1.00 94.62 89 LEU A N 1
ATOM 706 C CA . LEU A 1 89 ? 7.663 1.781 -2.049 1.00 94.62 89 LEU A CA 1
ATOM 707 C C . LEU A 1 89 ? 8.139 2.751 -3.131 1.00 94.62 89 LEU A C 1
ATOM 709 O O . LEU A 1 89 ? 9.019 2.409 -3.912 1.00 94.62 89 LEU A O 1
ATOM 713 N N . LYS A 1 90 ? 7.629 3.990 -3.136 1.00 93.12 90 LYS A N 1
ATOM 714 C CA . LYS A 1 90 ? 8.088 5.029 -4.071 1.00 93.12 90 LYS A CA 1
ATOM 715 C C . LYS A 1 90 ? 9.581 5.307 -3.935 1.00 93.12 90 LYS A C 1
ATOM 717 O O . LYS A 1 90 ? 10.250 5.419 -4.951 1.00 93.12 90 LYS A O 1
ATOM 722 N N . LYS A 1 91 ? 10.096 5.400 -2.704 1.00 92.31 91 LYS A N 1
ATOM 723 C CA . LYS A 1 91 ? 11.531 5.609 -2.451 1.00 92.31 91 LYS A CA 1
ATOM 724 C C . LYS A 1 91 ? 12.380 4.426 -2.910 1.00 92.31 91 LYS A C 1
ATOM 726 O O . LYS A 1 91 ? 13.429 4.638 -3.504 1.00 92.31 91 LYS A O 1
ATOM 731 N N . ALA A 1 92 ? 11.934 3.199 -2.638 1.00 89.69 92 ALA A N 1
ATO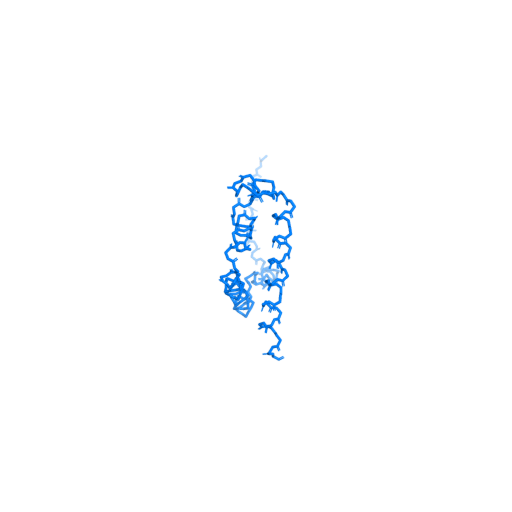M 732 C CA . ALA A 1 92 ? 12.636 1.993 -3.068 1.00 89.69 92 ALA A CA 1
ATOM 733 C C . ALA A 1 92 ? 12.723 1.923 -4.598 1.00 89.69 92 ALA A C 1
ATOM 735 O O . ALA A 1 92 ? 13.802 1.716 -5.147 1.00 89.69 92 ALA A O 1
ATOM 736 N N . LEU A 1 93 ? 11.606 2.200 -5.276 1.00 88.19 93 LEU A N 1
ATOM 737 C CA . LEU A 1 93 ? 11.561 2.236 -6.729 1.00 88.19 93 LEU A CA 1
ATOM 738 C C . LEU A 1 93 ? 12.390 3.392 -7.287 1.00 88.19 93 LEU A C 1
ATOM 740 O O . LEU A 1 93 ? 13.234 3.140 -8.125 1.00 88.19 93 LEU A O 1
ATOM 744 N N . SER A 1 94 ? 12.287 4.625 -6.786 1.00 86.56 94 SER A N 1
ATOM 745 C CA . SER A 1 94 ? 13.117 5.727 -7.304 1.00 86.56 94 SER A CA 1
ATOM 746 C C . SER A 1 94 ? 14.620 5.460 -7.176 1.00 86.56 94 SER A C 1
ATOM 748 O O . SER A 1 94 ? 15.391 5.862 -8.040 1.00 86.56 94 SER A O 1
ATOM 750 N N . ASN A 1 95 ? 15.045 4.756 -6.121 1.00 74.25 95 ASN A N 1
ATOM 751 C CA . ASN A 1 95 ? 16.454 4.425 -5.917 1.00 74.25 95 ASN A CA 1
ATOM 752 C C . ASN A 1 95 ? 16.948 3.321 -6.865 1.00 74.25 95 ASN A C 1
ATOM 754 O O . ASN A 1 95 ? 18.126 3.299 -7.191 1.00 74.25 95 ASN A O 1
ATOM 758 N N . SER A 1 96 ? 16.059 2.435 -7.332 1.00 65.81 96 SER A N 1
ATOM 759 C CA . SER A 1 96 ? 16.399 1.410 -8.334 1.00 65.81 96 SER A CA 1
ATOM 760 C C . SER A 1 96 ? 16.569 1.954 -9.763 1.00 65.81 96 SER A C 1
ATOM 762 O O . SER A 1 96 ? 17.095 1.243 -10.607 1.00 65.81 96 SER A O 1
ATOM 764 N N . TRP A 1 97 ? 16.171 3.208 -10.023 1.00 60.50 97 TRP A N 1
ATOM 765 C CA . TRP A 1 97 ? 16.232 3.854 -11.348 1.00 60.50 97 TRP A CA 1
ATOM 766 C C . TRP A 1 97 ? 17.247 5.007 -11.397 1.00 60.50 97 TRP A C 1
ATOM 768 O O . TRP A 1 97 ? 17.551 5.512 -12.468 1.00 60.50 97 TRP A O 1
ATOM 778 N N . GLY A 1 98 ? 17.791 5.430 -10.249 1.00 54.06 98 GLY A N 1
ATOM 779 C CA . GLY A 1 98 ? 18.767 6.524 -10.139 1.00 54.06 98 GLY A CA 1
ATOM 780 C C . GLY A 1 98 ? 20.224 6.113 -10.377 1.00 54.06 98 GLY A C 1
ATOM 781 O O . GLY A 1 98 ? 21.129 6.747 -9.843 1.00 54.06 98 GLY A O 1
ATOM 782 N N . SER A 1 99 ? 20.467 5.018 -11.093 1.00 45.97 99 SER A N 1
ATOM 783 C CA . SER A 1 99 ? 21.809 4.505 -11.398 1.00 45.97 99 SER A CA 1
ATOM 784 C C . SER A 1 99 ? 21.903 4.111 -12.871 1.00 45.97 99 SER A C 1
ATOM 786 O O . SER A 1 99 ? 22.171 2.957 -13.177 1.00 45.97 99 SER A O 1
ATOM 788 N N . TYR A 1 100 ? 21.634 5.068 -13.759 1.00 36.34 100 TYR A N 1
ATOM 789 C CA . TYR A 1 100 ? 21.978 5.038 -15.182 1.00 36.34 100 TYR A CA 1
ATOM 790 C C . TYR A 1 100 ? 22.358 6.448 -15.632 1.00 36.34 100 TYR A C 1
ATOM 792 O O . TYR A 1 100 ? 21.722 7.406 -15.133 1.00 36.34 100 TYR A O 1
#

Sequence (100 aa):
MPFSKFENDERDNPFLETLADVSPLPDELSERNGLVAALAMAVEALSPKYRKVVLLRHGDNFTFREIGESLGEPLHTIKSRYRRAVIMLKKALSNSWGSY

Foldseek 3Di:
DDDDDPPPPPDPPVVVVPPPPPPDDPVRVVVVVVLVVLLVVLLVPDDPLLSLLVCCCPVVVDDLVVSCVVVVHDSVSSVVSPVVSVVSSVVSSVVVVPPD

Solvent-acc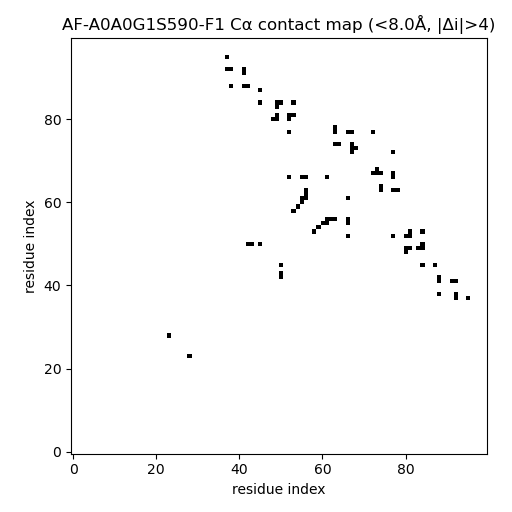essible surface area (backbone atoms only — not comparable to full-atom values): 6056 Å² total; per-residue (Å²): 138,87,89,80,77,87,76,86,73,86,64,84,58,79,71,66,79,66,61,66,73,86,63,74,51,74,65,59,51,50,52,51,52,51,51,52,52,54,49,51,53,38,49,69,67,39,58,68,81,30,31,53,49,48,44,41,41,71,72,70,62,43,50,61,60,56,49,12,64,75,68,75,42,58,51,67,56,44,52,52,36,41,54,52,37,52,53,50,40,52,52,50,53,53,61,73,65,72,81,122

Organism: NCBI:txid1618628

Secondary structure (DSSP, 8-state):
-------------TTTTT----SPPHHHHHHHHHHHHHHHHHHHHS-HHHHHHHHHHHTS---HHHHHHHHT--HHHHHHHHHHHHHHHHHHHHHHHS--

Mean predicted aligned error: 13.12 Å